Protein AF-A0AA95MDP6-F1 (afdb_monomer)

Sequence (92 aa):
MTSYLHPAVNKNAIFSAVMDKDGGLLADSFILRLISDQLNQIIKEDPAAKGIESETFTFIMNNETSSSSETNLEISLEDYVAAYKPEYFSAT

Mean predicted aligned error: 9.23 Å

Radius of gyration: 15.01 Å; Cα contacts (8 Å, |Δi|>4): 118; chains: 1; bounding box: 28×32×49 Å

Structure (mmCIF, N/CA/C/O backbone):
data_AF-A0AA95MDP6-F1
#
_entry.id   AF-A0AA95MDP6-F1
#
loop_
_atom_site.group_PDB
_atom_site.id
_atom_site.type_symbol
_atom_site.label_atom_id
_atom_site.label_alt_id
_atom_site.label_comp_id
_atom_site.label_asym_id
_atom_site.label_entity_id
_atom_site.label_seq_id
_atom_site.pdbx_PDB_ins_code
_atom_site.Cartn_x
_atom_site.Cartn_y
_atom_site.Cartn_z
_atom_site.occupancy
_atom_site.B_iso_or_equiv
_atom_site.auth_seq_id
_atom_site.auth_comp_id
_atom_site.auth_asym_id
_atom_site.auth_atom_id
_atom_site.pdbx_PDB_model_num
ATOM 1 N N . MET A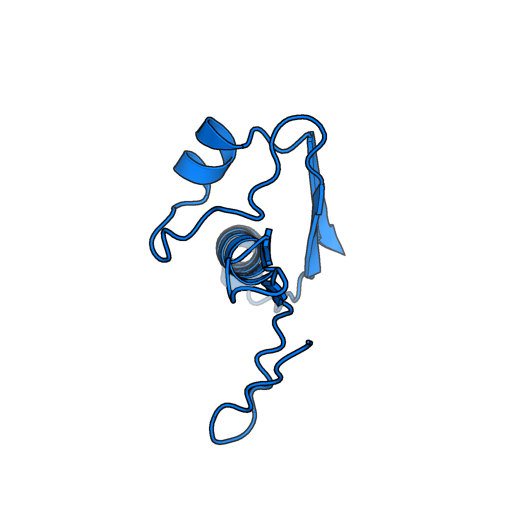 1 1 ? -4.126 -3.996 -20.765 1.00 30.70 1 MET A N 1
ATOM 2 C CA . MET A 1 1 ? -4.895 -5.209 -20.414 1.00 30.70 1 MET A CA 1
ATOM 3 C C . MET A 1 1 ? -5.087 -5.178 -18.911 1.00 30.70 1 MET A C 1
ATOM 5 O O . MET A 1 1 ? -4.088 -5.037 -18.225 1.00 30.70 1 MET A O 1
ATOM 9 N N . THR A 1 2 ? -6.321 -5.216 -18.412 1.00 34.16 2 THR A N 1
ATOM 10 C CA . THR A 1 2 ? -6.603 -5.208 -16.967 1.00 34.16 2 THR A CA 1
ATOM 11 C C . THR A 1 2 ? -6.946 -6.630 -16.545 1.00 34.16 2 THR A C 1
ATOM 13 O O . THR A 1 2 ? -7.853 -7.228 -17.122 1.00 34.16 2 THR A O 1
ATOM 16 N N . SER A 1 3 ? -6.209 -7.174 -15.580 1.00 35.19 3 SER A N 1
ATOM 17 C CA . SER A 1 3 ? -6.412 -8.533 -15.069 1.00 35.19 3 SER A CA 1
ATOM 18 C C . SER A 1 3 ? -7.088 -8.475 -13.703 1.00 35.19 3 SER A C 1
ATOM 20 O O . SER A 1 3 ? -6.618 -7.771 -12.816 1.00 35.19 3 SER A O 1
ATOM 22 N N . TYR A 1 4 ? -8.175 -9.227 -13.535 1.00 42.22 4 TYR A N 1
ATOM 23 C CA . TYR A 1 4 ? -8.901 -9.349 -12.270 1.00 42.22 4 TYR A CA 1
ATOM 24 C C . TYR A 1 4 ? -8.614 -10.727 -11.666 1.00 42.22 4 TYR A C 1
ATOM 26 O O . TYR A 1 4 ? -8.872 -11.744 -12.310 1.00 42.22 4 TYR A O 1
ATOM 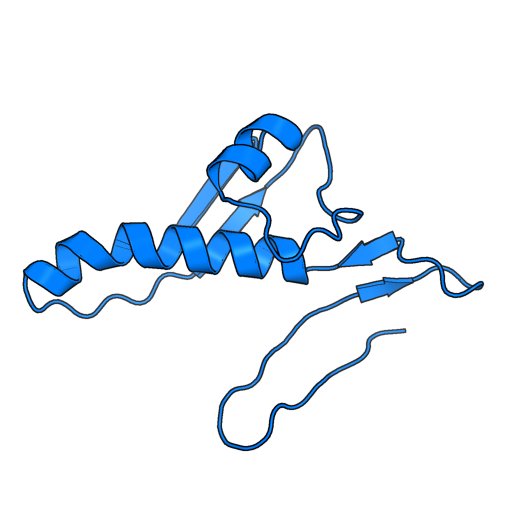34 N N . LEU A 1 5 ? -8.080 -10.777 -10.442 1.00 41.09 5 LEU A N 1
ATOM 35 C CA . LEU A 1 5 ? -7.952 -12.019 -9.675 1.00 41.09 5 LEU A CA 1
ATOM 36 C C . LEU A 1 5 ? -9.041 -12.088 -8.605 1.00 41.09 5 LEU A C 1
ATOM 38 O O . LEU A 1 5 ? -9.255 -11.141 -7.854 1.00 41.09 5 LEU A O 1
ATOM 42 N N . HIS A 1 6 ? -9.710 -13.237 -8.526 1.00 42.69 6 HIS A N 1
ATOM 43 C CA . HIS A 1 6 ? -10.723 -13.529 -7.517 1.00 42.69 6 HIS A CA 1
ATOM 44 C C . HIS A 1 6 ? -10.167 -14.573 -6.536 1.00 42.69 6 HIS A C 1
ATOM 46 O O . HIS A 1 6 ? -10.077 -15.748 -6.902 1.00 42.69 6 HIS A O 1
ATOM 52 N N . PRO A 1 7 ? -9.769 -14.188 -5.308 1.00 40.16 7 PRO A N 1
ATOM 53 C CA . PRO A 1 7 ? -9.420 -15.148 -4.267 1.00 40.16 7 PRO A CA 1
ATOM 54 C C . PRO A 1 7 ? -10.616 -16.040 -3.917 1.00 40.16 7 PRO A C 1
ATOM 56 O O . PRO A 1 7 ? -11.771 -15.610 -3.965 1.00 40.16 7 PRO A O 1
ATOM 59 N N . ALA A 1 8 ? -10.342 -17.286 -3.533 1.00 45.00 8 ALA A N 1
ATOM 60 C CA . ALA A 1 8 ? -11.370 -18.213 -3.087 1.00 45.00 8 ALA A CA 1
ATOM 61 C C . ALA A 1 8 ? -12.061 -17.693 -1.807 1.00 45.00 8 ALA A C 1
ATOM 63 O O . ALA A 1 8 ? -11.429 -17.536 -0.769 1.00 45.00 8 ALA A O 1
ATOM 64 N N . VAL A 1 9 ? -13.380 -17.491 -1.917 1.00 47.56 9 VAL A N 1
ATOM 65 C CA . VAL A 1 9 ? -14.374 -17.238 -0.856 1.00 47.56 9 VAL A CA 1
ATOM 66 C C . VAL A 1 9 ? -14.245 -15.888 -0.111 1.00 47.56 9 VAL A C 1
ATOM 68 O O . VAL A 1 9 ? -13.437 -15.701 0.791 1.00 47.56 9 VAL A O 1
ATOM 71 N N . ASN A 1 10 ? -15.153 -14.961 -0.452 1.00 48.06 10 ASN A N 1
ATOM 72 C CA . ASN A 1 10 ? -15.550 -13.750 0.294 1.00 48.06 10 ASN A CA 1
ATOM 73 C C . ASN A 1 10 ? -14.519 -12.641 0.579 1.00 48.06 10 ASN A C 1
ATOM 75 O O . ASN A 1 10 ? -14.796 -11.763 1.396 1.00 48.06 10 ASN A O 1
ATOM 79 N N . LYS A 1 11 ? -13.392 -12.572 -0.135 1.00 48.00 11 LYS A N 1
ATOM 80 C CA . LYS A 1 11 ? -12.572 -11.347 -0.172 1.00 48.00 11 LYS A CA 1
ATOM 81 C C . LYS A 1 11 ? -12.174 -11.018 -1.606 1.00 48.00 11 LYS A C 1
ATOM 83 O O . LYS A 1 11 ? -11.366 -11.716 -2.205 1.00 48.00 11 LYS A O 1
ATOM 88 N N . ASN A 1 12 ? -12.747 -9.950 -2.160 1.00 52.28 12 ASN A N 1
ATOM 89 C CA . ASN A 1 12 ? -12.326 -9.424 -3.456 1.00 52.28 12 ASN A CA 1
ATOM 90 C C . ASN A 1 12 ? -11.008 -8.660 -3.272 1.00 52.28 12 ASN A C 1
ATOM 92 O O . ASN A 1 12 ? -11.002 -7.561 -2.716 1.00 52.28 12 ASN A O 1
ATOM 96 N N . ALA A 1 13 ? -9.898 -9.226 -3.742 1.00 53.88 13 ALA A N 1
ATOM 97 C CA . ALA A 1 13 ? -8.649 -8.490 -3.897 1.00 53.88 13 ALA A CA 1
ATOM 98 C C . ALA A 1 13 ? -8.652 -7.828 -5.280 1.00 53.88 13 ALA A C 1
ATOM 100 O O . ALA A 1 13 ? -8.449 -8.487 -6.294 1.00 53.88 13 ALA A O 1
ATOM 101 N N . ILE A 1 14 ? -8.933 -6.525 -5.327 1.00 62.84 14 ILE A N 1
ATOM 102 C CA . ILE A 1 14 ? -8.885 -5.753 -6.573 1.00 62.84 14 ILE A CA 1
ATOM 103 C C . ILE A 1 14 ? -7.519 -5.079 -6.646 1.00 62.84 14 ILE A C 1
ATOM 105 O O . ILE A 1 14 ? -7.202 -4.220 -5.823 1.00 62.84 14 ILE A O 1
ATOM 109 N N . PHE A 1 15 ? -6.727 -5.440 -7.645 1.00 66.00 15 PHE A N 1
ATOM 110 C CA . PHE A 1 15 ? -5.558 -4.668 -8.039 1.00 66.00 15 PHE A CA 1
ATOM 111 C C . PHE A 1 15 ? -5.654 -4.355 -9.527 1.00 66.00 15 PHE A C 1
ATOM 113 O O . PHE A 1 15 ? -6.342 -5.044 -10.280 1.00 66.00 15 PHE A O 1
ATOM 120 N N . SER A 1 16 ? -4.999 -3.280 -9.939 1.00 68.88 16 SER A N 1
ATOM 121 C CA . SER A 1 16 ? -4.838 -2.933 -11.345 1.00 68.88 16 SER A CA 1
ATOM 122 C C . SER A 1 16 ? -3.362 -2.982 -11.681 1.00 68.88 16 SER A C 1
ATOM 124 O O . SER A 1 16 ? -2.550 -2.509 -10.894 1.00 68.88 16 SER A O 1
ATOM 126 N N . ALA A 1 17 ? -3.041 -3.543 -12.842 1.00 72.94 17 ALA A N 1
ATOM 127 C CA . ALA A 1 17 ? -1.713 -3.485 -13.427 1.00 72.94 17 ALA A CA 1
ATOM 128 C C . ALA A 1 17 ? -1.817 -2.916 -14.846 1.00 72.94 17 ALA A C 1
ATOM 130 O O . ALA A 1 17 ? -2.722 -3.266 -15.610 1.00 72.94 17 ALA A O 1
ATOM 131 N N . VAL A 1 18 ? -0.893 -2.032 -15.192 1.00 75.44 18 VAL A N 1
ATOM 132 C CA . VAL A 1 18 ? -0.677 -1.480 -16.523 1.00 75.44 18 VAL A CA 1
ATOM 133 C C . VAL A 1 18 ? 0.614 -2.095 -17.037 1.00 75.44 18 VAL A C 1
ATOM 135 O O . VAL A 1 18 ? 1.644 -2.025 -16.375 1.00 75.44 18 VAL A O 1
ATOM 138 N N . MET A 1 19 ? 0.545 -2.713 -18.211 1.00 78.12 19 MET A N 1
ATOM 139 C CA . MET A 1 19 ? 1.682 -3.356 -18.865 1.00 78.12 19 MET A CA 1
ATOM 140 C C . MET A 1 19 ? 1.886 -2.757 -20.255 1.00 78.12 19 MET A C 1
ATOM 142 O O . MET A 1 19 ? 0.919 -2.300 -20.878 1.00 78.12 19 MET A O 1
ATOM 146 N N . ASP A 1 20 ? 3.123 -2.772 -20.739 1.00 82.25 20 ASP A N 1
ATOM 147 C CA . ASP A 1 20 ? 3.434 -2.459 -22.130 1.00 82.25 20 ASP A CA 1
ATOM 148 C C . ASP A 1 20 ? 3.016 -3.603 -23.078 1.00 82.25 20 ASP A C 1
ATOM 150 O O . ASP A 1 20 ? 2.464 -4.630 -22.671 1.00 82.25 20 ASP A O 1
ATOM 154 N N . LYS A 1 21 ? 3.250 -3.410 -24.381 1.00 86.06 21 LYS A N 1
ATOM 155 C CA . LYS A 1 21 ? 2.902 -4.393 -25.420 1.00 86.06 21 LYS A CA 1
ATOM 156 C C . LYS A 1 21 ? 3.751 -5.673 -25.382 1.00 86.06 21 LYS A C 1
ATOM 158 O O . LYS A 1 21 ? 3.351 -6.664 -25.986 1.00 86.06 21 LYS A O 1
ATOM 163 N N . ASP A 1 22 ? 4.911 -5.628 -24.734 1.00 89.38 22 ASP A N 1
ATOM 164 C CA . ASP A 1 22 ? 5.885 -6.717 -24.641 1.00 89.38 22 ASP A CA 1
ATOM 165 C C . ASP A 1 22 ? 5.750 -7.482 -23.304 1.00 89.38 22 ASP A C 1
ATOM 167 O O . ASP A 1 22 ? 6.429 -8.484 -23.089 1.00 89.38 22 ASP A O 1
ATOM 171 N N . GLY A 1 23 ? 4.828 -7.053 -22.431 1.00 74.44 23 GLY A N 1
ATOM 172 C CA . GLY A 1 23 ? 4.542 -7.668 -21.134 1.00 74.44 23 GLY A CA 1
ATOM 173 C C . GLY A 1 23 ? 5.335 -7.077 -19.965 1.00 74.44 23 GLY A C 1
ATOM 174 O O . GLY A 1 23 ? 5.293 -7.636 -18.871 1.00 74.44 23 GLY A O 1
ATOM 175 N N . GLY A 1 24 ? 6.045 -5.964 -20.163 1.00 75.88 24 GLY A N 1
ATOM 176 C CA . GLY A 1 24 ? 6.721 -5.227 -19.098 1.00 75.88 24 GLY A CA 1
ATOM 177 C C . GLY A 1 24 ? 5.724 -4.507 -18.189 1.00 75.88 24 GLY A C 1
ATOM 178 O O . GLY A 1 24 ? 4.783 -3.872 -18.667 1.00 75.88 24 GLY A O 1
ATOM 179 N N . LEU A 1 25 ? 5.916 -4.603 -16.871 1.00 71.44 25 LEU A N 1
ATOM 180 C CA . LEU A 1 25 ? 5.097 -3.895 -15.887 1.00 71.44 25 LEU A CA 1
ATOM 181 C C . LEU A 1 25 ? 5.416 -2.393 -15.921 1.00 71.44 25 LEU A C 1
ATOM 183 O O . LEU A 1 25 ? 6.558 -1.995 -15.708 1.00 71.44 25 LEU A O 1
ATOM 187 N N . LEU A 1 26 ? 4.401 -1.570 -16.186 1.00 67.06 26 LEU A N 1
ATOM 188 C CA . LEU A 1 26 ? 4.498 -0.107 -16.191 1.00 67.06 26 LEU A CA 1
ATOM 189 C C . LEU A 1 26 ? 3.967 0.508 -14.897 1.00 67.06 26 LEU A C 1
ATOM 191 O O . LEU A 1 26 ? 4.493 1.519 -14.445 1.00 67.06 26 LEU A O 1
ATOM 195 N N . ALA A 1 27 ? 2.899 -0.065 -14.339 1.00 66.06 27 ALA A N 1
ATOM 196 C CA . ALA A 1 27 ? 2.358 0.345 -13.053 1.00 66.06 27 ALA A CA 1
ATOM 197 C C . ALA A 1 27 ? 1.506 -0.742 -12.419 1.00 66.06 27 ALA A C 1
ATOM 199 O O . ALA A 1 27 ? 0.773 -1.423 -13.130 1.00 66.06 27 ALA A O 1
ATOM 200 N N . ASP A 1 28 ? 1.495 -0.829 -11.094 1.00 73.38 28 ASP A N 1
ATOM 201 C CA . ASP A 1 28 ? 0.432 -1.510 -10.364 1.00 73.38 28 ASP A CA 1
ATOM 202 C C . ASP A 1 28 ? -0.057 -0.722 -9.145 1.00 73.38 28 ASP A C 1
ATOM 204 O O . ASP A 1 28 ? 0.546 0.258 -8.708 1.00 73.38 28 ASP A O 1
ATOM 208 N N . SER A 1 29 ? -1.216 -1.134 -8.632 1.00 74.69 29 SER A N 1
ATOM 209 C CA . SER A 1 29 ? -1.803 -0.601 -7.401 1.00 74.69 29 SER A CA 1
ATOM 210 C C . SER A 1 29 ? -1.594 -1.516 -6.189 1.00 74.69 29 SER A C 1
ATOM 212 O O . SER A 1 29 ? -2.225 -1.301 -5.155 1.00 74.69 29 SER A O 1
ATOM 214 N N . PHE A 1 30 ? -0.816 -2.590 -6.321 1.00 79.44 30 PHE A N 1
ATOM 215 C CA . PHE A 1 30 ? -0.636 -3.602 -5.287 1.00 79.44 30 PHE A CA 1
ATOM 216 C C . PHE A 1 30 ? 0.236 -3.074 -4.151 1.00 79.44 30 PHE A C 1
ATOM 218 O O . PHE A 1 30 ? -0.190 -3.130 -2.998 1.00 79.44 30 PHE A O 1
ATOM 225 N N . ILE A 1 31 ? 1.390 -2.478 -4.464 1.00 84.25 31 ILE A N 1
ATOM 226 C CA . ILE A 1 31 ? 2.278 -1.895 -3.444 1.00 84.25 31 ILE A CA 1
ATOM 227 C C . ILE A 1 31 ? 1.566 -0.786 -2.670 1.00 84.25 31 ILE A C 1
ATOM 229 O O . ILE A 1 31 ? 1.582 -0.774 -1.444 1.00 84.25 31 ILE A O 1
ATOM 233 N N . LEU A 1 32 ? 0.844 0.095 -3.364 1.00 79.88 32 LEU A N 1
ATOM 234 C CA . LEU A 1 32 ? 0.048 1.142 -2.716 1.00 79.88 32 LEU A CA 1
ATOM 235 C C . LEU A 1 32 ? -0.980 0.568 -1.731 1.00 79.88 32 LEU A C 1
ATOM 237 O O . LEU A 1 32 ? -1.202 1.132 -0.660 1.00 79.88 32 LEU A O 1
ATOM 241 N N . ARG A 1 33 ? -1.588 -0.570 -2.074 1.00 80.19 33 ARG A N 1
ATOM 242 C CA . ARG A 1 33 ? -2.560 -1.251 -1.217 1.00 80.19 33 ARG A CA 1
ATOM 243 C C . ARG A 1 33 ? -1.895 -1.917 -0.014 1.00 80.19 33 ARG A C 1
ATOM 245 O O . ARG A 1 33 ? -2.420 -1.799 1.086 1.00 80.19 33 ARG A O 1
ATOM 252 N N . LEU A 1 34 ? -0.725 -2.527 -0.201 1.00 85.62 34 LEU A N 1
ATOM 253 C CA . LEU A 1 34 ? 0.082 -3.077 0.890 1.00 85.62 34 LEU A CA 1
ATOM 254 C C . LEU A 1 34 ? 0.457 -1.989 1.909 1.00 85.62 34 LEU A C 1
ATOM 256 O O . LEU A 1 34 ? 0.298 -2.184 3.112 1.00 85.62 34 LEU A O 1
ATOM 260 N N . ILE A 1 35 ? 0.904 -0.826 1.432 1.00 87.56 35 ILE A N 1
ATOM 261 C CA . ILE A 1 35 ? 1.247 0.313 2.292 1.00 87.56 35 ILE A CA 1
ATOM 262 C C . ILE A 1 35 ? 0.007 0.886 2.988 1.00 87.56 35 ILE A C 1
ATOM 264 O O . ILE A 1 35 ? 0.061 1.197 4.177 1.00 87.56 35 ILE A O 1
ATOM 268 N N . SER A 1 36 ? -1.128 0.978 2.288 1.00 83.62 36 SER A N 1
ATOM 269 C CA . SER A 1 36 ? -2.404 1.363 2.904 1.00 83.62 36 SER A CA 1
ATOM 270 C C . SER A 1 36 ? -2.819 0.399 4.016 1.00 83.62 36 SER A C 1
ATOM 272 O O . SER A 1 36 ? -3.290 0.855 5.054 1.00 83.62 36 SER A O 1
ATOM 274 N N . ASP A 1 37 ? -2.629 -0.909 3.840 1.00 84.69 37 ASP A N 1
ATOM 275 C CA . ASP A 1 37 ? -2.961 -1.901 4.864 1.00 84.69 37 ASP A CA 1
ATOM 276 C C . ASP A 1 37 ? -2.060 -1.763 6.101 1.00 84.69 37 ASP A C 1
ATOM 278 O O . ASP A 1 37 ? -2.565 -1.820 7.223 1.00 84.69 37 ASP A O 1
ATOM 282 N N . GLN A 1 38 ? -0.759 -1.502 5.920 1.00 88.25 38 GLN A N 1
ATOM 283 C CA . GLN A 1 38 ? 0.163 -1.211 7.029 1.00 88.25 38 GLN A CA 1
ATOM 284 C C . GLN A 1 38 ? -0.248 0.063 7.789 1.00 88.25 38 GLN A C 1
ATOM 286 O O . GLN A 1 38 ? -0.327 0.054 9.016 1.00 88.25 38 GLN A O 1
ATOM 291 N N . LEU A 1 39 ? -0.594 1.142 7.078 1.00 86.00 39 LEU A N 1
ATOM 292 C CA . LEU A 1 39 ? -1.107 2.378 7.690 1.00 86.00 39 LEU A CA 1
ATOM 293 C C . LEU A 1 39 ? -2.411 2.144 8.451 1.00 86.00 39 LEU A C 1
ATOM 295 O O . LEU A 1 39 ? -2.587 2.635 9.565 1.00 86.00 39 LEU A O 1
ATOM 299 N N . ASN A 1 40 ? -3.319 1.367 7.870 1.00 82.69 40 ASN A N 1
ATOM 300 C CA . ASN A 1 40 ? -4.589 1.030 8.491 1.00 82.69 40 ASN A CA 1
ATOM 301 C C . ASN A 1 40 ? -4.411 0.212 9.768 1.00 82.69 40 ASN A C 1
ATOM 303 O O . ASN A 1 40 ? -5.179 0.410 10.704 1.00 82.69 40 ASN A O 1
ATOM 307 N N . GLN A 1 41 ? -3.426 -0.687 9.834 1.00 84.44 41 GLN A N 1
ATOM 308 C CA . GLN A 1 41 ? -3.110 -1.397 11.076 1.00 84.44 41 GLN A CA 1
ATOM 309 C C . GLN A 1 41 ? -2.718 -0.405 12.175 1.00 84.44 41 GLN A C 1
ATOM 311 O O . GLN A 1 41 ? -3.357 -0.397 13.224 1.00 84.44 41 GLN A O 1
ATOM 316 N N . ILE A 1 42 ? -1.796 0.516 11.880 1.00 84.50 42 ILE A N 1
ATOM 317 C CA . ILE A 1 42 ? -1.339 1.546 12.828 1.00 84.50 42 ILE A CA 1
ATOM 318 C C . ILE A 1 42 ? -2.503 2.437 13.296 1.00 84.50 42 ILE A C 1
ATOM 320 O O . ILE A 1 42 ? -2.666 2.685 14.488 1.00 84.50 42 ILE A O 1
ATOM 324 N N . ILE A 1 43 ? -3.351 2.905 12.374 1.00 81.25 43 ILE A N 1
ATOM 325 C CA . ILE A 1 43 ? -4.491 3.782 12.703 1.00 81.25 43 ILE A CA 1
ATOM 326 C C . ILE A 1 43 ? -5.531 3.051 13.561 1.00 81.25 43 ILE A C 1
ATOM 328 O O . ILE A 1 43 ? -6.163 3.663 14.424 1.00 81.25 43 ILE A O 1
ATOM 332 N N . LYS A 1 44 ? -5.733 1.750 13.332 1.00 79.19 44 LYS A N 1
ATOM 333 C CA . LYS A 1 44 ? -6.748 0.953 14.033 1.00 79.1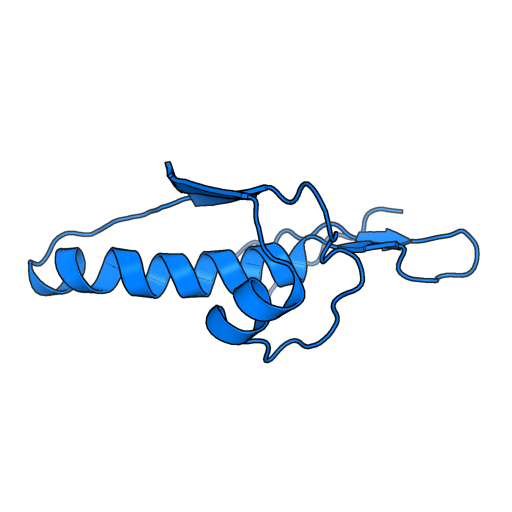9 44 LYS A CA 1
ATOM 334 C C . LYS A 1 44 ? -6.308 0.477 15.412 1.00 79.19 44 LYS A C 1
ATOM 336 O O . LYS A 1 44 ? -7.184 0.160 16.212 1.00 79.19 44 LYS A O 1
ATOM 341 N N . GLU A 1 45 ? -5.014 0.438 15.714 1.00 80.94 45 GLU A N 1
ATOM 34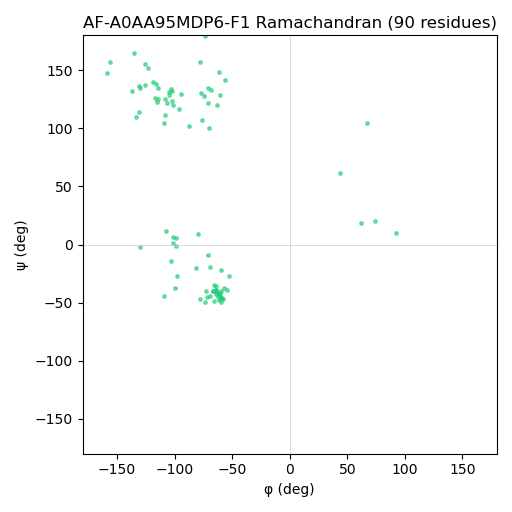2 C CA . GLU A 1 45 ? -4.504 -0.056 17.000 1.00 80.94 45 GLU A CA 1
ATOM 343 C C . GLU A 1 45 ? -5.076 0.707 18.208 1.00 80.94 45 GLU A C 1
ATOM 345 O O . GLU A 1 45 ? -5.558 0.080 19.154 1.00 80.94 45 GLU A O 1
ATOM 350 N N . ASP A 1 46 ? -5.102 2.044 18.173 1.00 77.19 46 ASP A N 1
ATOM 351 C CA . ASP A 1 46 ? -5.592 2.854 19.303 1.00 77.19 46 ASP A CA 1
ATOM 352 C C . ASP A 1 46 ?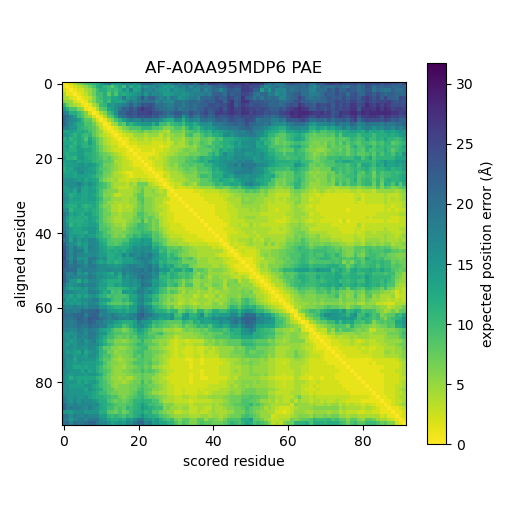 -7.128 2.786 19.496 1.00 77.19 46 ASP A C 1
ATOM 354 O O . ASP A 1 46 ? -7.583 2.558 20.623 1.00 77.19 46 ASP A O 1
ATOM 358 N N . PRO A 1 47 ? -7.970 2.902 18.446 1.00 76.12 47 PRO A N 1
ATOM 359 C CA . PRO A 1 47 ? -9.408 2.655 18.562 1.00 76.12 47 PRO A CA 1
ATOM 360 C C . PRO A 1 47 ? -9.738 1.223 18.999 1.00 76.12 47 PRO A C 1
ATOM 362 O O . PRO A 1 47 ? -10.586 1.034 19.875 1.00 76.12 47 PRO A O 1
ATOM 365 N N . ALA A 1 48 ? -9.043 0.216 18.459 1.00 77.56 48 ALA A N 1
ATOM 366 C CA . ALA A 1 48 ? -9.281 -1.184 18.804 1.00 77.56 48 ALA A CA 1
ATOM 367 C C . ALA A 1 48 ? -8.971 -1.465 20.280 1.00 77.56 48 ALA A C 1
ATOM 369 O O . ALA A 1 48 ? -9.750 -2.146 20.949 1.00 77.56 48 ALA A O 1
ATOM 370 N N . ALA A 1 49 ? -7.905 -0.869 20.828 1.00 77.69 49 ALA A N 1
ATOM 371 C CA . ALA A 1 49 ? -7.594 -0.937 22.258 1.00 77.69 49 ALA A CA 1
ATOM 372 C C . ALA A 1 49 ? -8.708 -0.347 23.148 1.00 77.69 49 ALA A C 1
ATOM 374 O O . ALA A 1 49 ? -8.825 -0.699 24.322 1.00 77.69 49 ALA A O 1
ATOM 375 N N . LYS A 1 50 ? -9.553 0.524 22.586 1.00 83.56 50 LYS A N 1
ATOM 376 C CA . LYS A 1 50 ? -10.714 1.147 23.241 1.00 83.56 50 LYS A CA 1
ATOM 377 C C . LYS A 1 50 ? -12.040 0.455 22.894 1.00 83.56 50 LYS A C 1
ATOM 379 O O . LYS A 1 50 ? -13.094 0.941 23.298 1.00 83.56 50 LYS A O 1
ATOM 384 N N . GLY A 1 51 ? -12.005 -0.667 22.170 1.00 81.19 51 GLY A N 1
ATOM 385 C CA . GLY A 1 51 ? -13.193 -1.410 21.737 1.00 81.19 51 GLY A CA 1
ATOM 386 C C . GLY A 1 51 ? -13.968 -0.748 20.594 1.00 81.19 51 GLY A C 1
ATOM 387 O O . GLY A 1 51 ? -15.150 -1.034 20.419 1.00 81.19 51 GLY A O 1
ATOM 388 N N . ILE A 1 52 ? -13.333 0.154 19.843 1.00 77.00 52 ILE A N 1
ATOM 389 C CA . ILE A 1 52 ? -13.932 0.873 18.717 1.00 77.00 52 ILE A CA 1
ATOM 390 C C . ILE A 1 52 ? -13.457 0.225 17.415 1.00 77.00 52 ILE A C 1
ATOM 392 O O . ILE A 1 52 ? -12.261 0.195 17.125 1.00 77.00 52 ILE A O 1
ATOM 396 N N . GLU A 1 53 ? -14.400 -0.267 16.612 1.00 74.44 53 GLU A N 1
ATOM 397 C CA . GLU A 1 53 ? -14.116 -0.735 15.255 1.00 74.44 53 GLU A CA 1
ATOM 398 C C . GLU A 1 53 ? -13.947 0.464 14.312 1.00 74.44 53 GLU A C 1
ATOM 400 O O . GLU A 1 53 ? -14.769 1.380 14.299 1.00 74.44 53 GLU A O 1
ATOM 405 N N . SER A 1 54 ? -12.866 0.463 13.529 1.00 68.12 54 SER A N 1
ATOM 406 C CA . SER A 1 54 ? -12.583 1.492 12.529 1.00 68.12 54 SER A CA 1
ATOM 407 C C . SER A 1 54 ? -12.239 0.846 11.188 1.00 68.12 54 SER A C 1
ATOM 409 O O . SER A 1 54 ? -11.450 -0.104 11.107 1.00 68.12 54 SER A O 1
ATOM 411 N N . GLU A 1 55 ? -12.830 1.372 10.120 1.00 67.06 55 GLU A N 1
ATOM 412 C CA . GLU A 1 55 ? -12.434 1.117 8.741 1.00 67.06 55 GLU A CA 1
ATOM 413 C C . GLU A 1 55 ? -11.919 2.423 8.147 1.00 67.06 55 GLU A C 1
ATOM 415 O O . GLU A 1 55 ? -12.501 3.481 8.355 1.00 67.06 55 GLU A O 1
ATOM 420 N N . THR A 1 56 ? -10.787 2.351 7.455 1.00 69.56 56 THR A N 1
ATOM 421 C CA . THR A 1 56 ? -10.126 3.524 6.894 1.00 69.56 56 THR A CA 1
ATOM 422 C C . THR A 1 56 ? -9.660 3.180 5.493 1.00 69.56 56 THR A C 1
ATOM 424 O O . THR A 1 56 ? -9.087 2.111 5.260 1.00 69.56 56 THR A O 1
ATOM 427 N N . PHE A 1 57 ? -9.947 4.063 4.545 1.00 68.62 57 PHE A N 1
ATOM 428 C CA . PHE A 1 57 ? -9.498 3.920 3.168 1.00 68.62 57 PHE A CA 1
ATOM 429 C C . PHE A 1 57 ? -8.402 4.946 2.886 1.00 68.62 57 PHE A C 1
ATOM 431 O O . PHE A 1 57 ? -8.669 6.149 2.868 1.00 68.62 57 PHE A O 1
ATOM 438 N N . THR A 1 58 ? -7.164 4.482 2.690 1.00 73.88 58 THR A N 1
ATOM 439 C CA . THR A 1 58 ? -6.010 5.367 2.489 1.00 73.88 58 THR A CA 1
ATOM 440 C C . THR A 1 58 ? -5.723 5.596 1.009 1.00 73.88 58 THR A C 1
ATOM 442 O O . THR A 1 58 ? -5.563 4.659 0.228 1.00 73.88 58 THR A O 1
ATOM 445 N N . PHE A 1 59 ? -5.583 6.862 0.638 1.00 70.00 59 PHE A N 1
ATOM 446 C CA . PHE A 1 59 ? -5.048 7.321 -0.634 1.00 70.00 59 PHE A CA 1
ATOM 447 C C . PHE A 1 59 ? -3.613 7.811 -0.435 1.00 70.00 59 PHE A C 1
ATOM 449 O O . PHE A 1 59 ? -3.329 8.576 0.489 1.00 70.00 59 PHE A O 1
ATOM 456 N N . ILE A 1 60 ? -2.719 7.388 -1.326 1.00 76.06 60 ILE A N 1
ATOM 457 C CA . ILE A 1 60 ? -1.306 7.775 -1.327 1.00 76.06 60 ILE A CA 1
ATOM 458 C C . ILE A 1 60 ? -1.056 8.577 -2.600 1.00 76.06 60 ILE A C 1
ATOM 460 O O . ILE A 1 60 ? -1.320 8.084 -3.698 1.00 76.06 60 ILE A O 1
ATOM 464 N N . MET A 1 61 ? -0.580 9.810 -2.451 1.00 69.50 61 MET A N 1
ATOM 465 C CA . MET A 1 61 ? -0.276 10.703 -3.570 1.00 69.50 61 MET A CA 1
ATOM 466 C C . MET A 1 61 ? 1.228 10.963 -3.626 1.00 69.50 61 MET A C 1
ATOM 468 O O . MET A 1 61 ? 1.835 11.400 -2.646 1.00 69.50 61 MET A O 1
ATOM 472 N N . ASN A 1 62 ? 1.825 10.689 -4.788 1.00 67.69 62 ASN A N 1
ATOM 473 C CA . ASN A 1 62 ? 3.252 10.872 -5.036 1.00 67.69 62 ASN A CA 1
ATOM 474 C C . ASN A 1 62 ? 3.446 11.920 -6.139 1.00 67.69 62 ASN A C 1
ATOM 476 O O . ASN A 1 62 ? 2.923 11.743 -7.240 1.00 67.69 62 ASN A O 1
ATOM 480 N N . ASN A 1 63 ? 4.247 12.955 -5.868 1.00 56.59 63 ASN A N 1
ATOM 481 C CA . ASN A 1 63 ? 4.587 13.984 -6.860 1.00 56.59 63 ASN A CA 1
ATOM 482 C C . ASN A 1 63 ? 5.946 13.762 -7.535 1.00 56.59 63 ASN A C 1
ATOM 484 O O . ASN A 1 63 ? 6.135 14.206 -8.665 1.00 56.59 63 ASN A O 1
ATOM 488 N N . GLU A 1 64 ? 6.890 13.094 -6.861 1.00 58.28 64 GLU A N 1
ATOM 489 C CA . GLU A 1 64 ? 8.285 13.013 -7.323 1.00 58.28 64 GLU A CA 1
ATOM 490 C C . GLU A 1 64 ? 8.684 11.622 -7.824 1.00 58.28 64 GLU A C 1
ATOM 492 O O . GLU A 1 64 ? 9.279 11.506 -8.896 1.00 58.28 64 GLU A O 1
ATOM 497 N N . THR A 1 65 ? 8.313 10.562 -7.099 1.00 62.47 65 THR A N 1
ATOM 498 C CA . THR A 1 65 ? 8.707 9.189 -7.440 1.00 62.47 65 THR A CA 1
ATOM 499 C C . THR A 1 65 ? 7.491 8.276 -7.416 1.00 62.47 65 THR A C 1
ATOM 501 O O . THR A 1 65 ? 6.878 8.034 -6.375 1.00 62.47 65 THR A O 1
ATOM 504 N N . SER A 1 66 ? 7.118 7.753 -8.581 1.00 68.81 66 SER A N 1
ATOM 505 C CA . SER A 1 66 ? 6.037 6.777 -8.668 1.00 68.81 66 SER A CA 1
ATOM 506 C C . SER A 1 66 ? 6.515 5.423 -8.144 1.00 68.81 66 SER A C 1
ATOM 508 O O . SER A 1 66 ? 7.516 4.902 -8.624 1.00 68.81 66 SER A O 1
ATOM 510 N N . SER A 1 67 ? 5.777 4.828 -7.207 1.00 72.12 67 SER A N 1
ATOM 511 C CA . SER A 1 67 ? 5.995 3.447 -6.7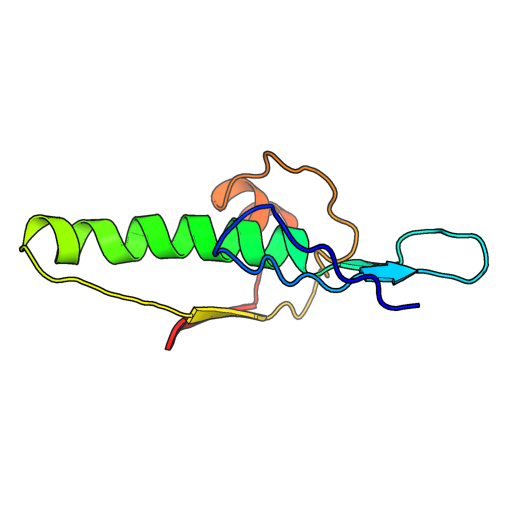47 1.00 72.12 67 SER A CA 1
ATOM 512 C C . SER A 1 67 ? 5.416 2.397 -7.701 1.00 72.12 67 SER A C 1
ATOM 514 O O . SER A 1 67 ? 5.406 1.213 -7.397 1.00 72.12 67 SER A O 1
ATOM 516 N N . SER A 1 68 ? 4.963 2.827 -8.882 1.00 69.38 68 SER A N 1
ATOM 517 C CA . SER A 1 68 ? 4.417 1.984 -9.953 1.00 69.38 68 SER A CA 1
ATOM 518 C C . SER A 1 68 ? 5.322 0.823 -10.386 1.00 69.38 68 SER A C 1
ATOM 520 O O . SER A 1 68 ? 4.814 -0.188 -10.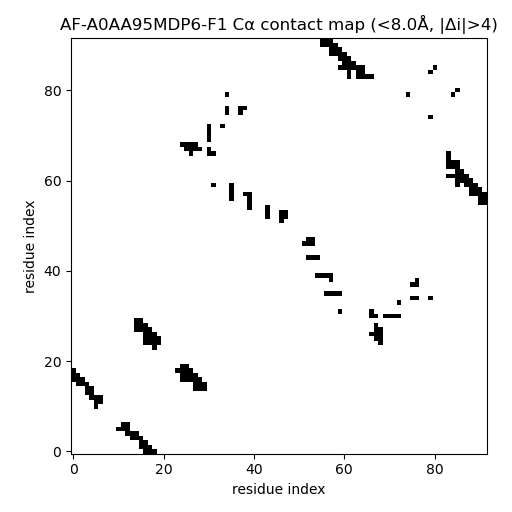861 1.00 69.38 68 SER A O 1
ATOM 522 N N . SER A 1 69 ? 6.640 0.964 -10.229 1.00 72.50 69 SER A N 1
ATOM 523 C CA . SER A 1 69 ? 7.636 -0.061 -10.553 1.00 72.50 69 SER A CA 1
ATOM 524 C C . SER A 1 69 ? 8.164 -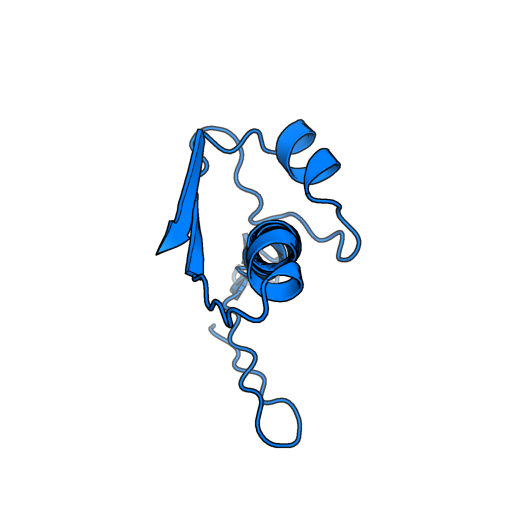0.821 -9.333 1.00 72.50 69 SER A C 1
ATOM 526 O O . SER A 1 69 ? 9.079 -1.631 -9.478 1.00 72.50 69 SER A O 1
ATOM 528 N N . GLU A 1 70 ? 7.673 -0.521 -8.129 1.00 80.69 70 GLU A N 1
ATOM 529 C CA . GLU A 1 70 ? 8.061 -1.251 -6.925 1.00 80.69 70 GLU A CA 1
ATOM 530 C C . GLU A 1 70 ? 7.505 -2.675 -6.997 1.00 80.69 70 GLU A C 1
ATOM 532 O O . GLU A 1 70 ? 6.344 -2.890 -7.327 1.00 80.69 70 GLU A O 1
ATOM 537 N N . THR A 1 71 ? 8.345 -3.657 -6.693 1.00 79.62 71 THR A N 1
ATOM 538 C CA . THR A 1 71 ? 7.988 -5.084 -6.750 1.00 79.62 71 THR A CA 1
ATOM 539 C C . THR A 1 71 ? 8.360 -5.833 -5.475 1.00 79.62 71 THR A C 1
ATOM 541 O O . THR A 1 71 ? 8.055 -7.020 -5.348 1.00 79.62 71 THR A O 1
ATOM 544 N N . ASN A 1 72 ? 8.987 -5.158 -4.508 1.00 83.19 72 ASN A N 1
ATOM 545 C CA . ASN A 1 72 ? 9.265 -5.709 -3.196 1.00 83.19 72 ASN A CA 1
ATOM 546 C C . ASN A 1 72 ? 7.962 -5.863 -2.402 1.00 83.19 72 ASN A C 1
ATOM 548 O O . ASN A 1 72 ? 7.456 -4.917 -1.804 1.00 83.19 72 ASN A O 1
ATOM 552 N N . LEU A 1 73 ? 7.438 -7.086 -2.370 1.00 82.25 73 LEU A N 1
ATOM 553 C CA . LEU A 1 73 ? 6.200 -7.424 -1.661 1.00 82.25 73 LEU A CA 1
ATOM 554 C C . LEU A 1 73 ? 6.347 -7.399 -0.131 1.00 82.25 73 LEU A C 1
ATOM 556 O O . LEU A 1 73 ? 5.349 -7.515 0.575 1.00 82.25 73 LEU A O 1
ATOM 560 N N . GLU A 1 74 ? 7.572 -7.258 0.374 1.00 88.44 74 GLU A N 1
ATOM 561 C CA . GLU A 1 74 ? 7.895 -7.180 1.801 1.00 88.44 74 GLU A CA 1
ATOM 562 C C . GLU A 1 74 ? 8.304 -5.757 2.220 1.00 88.44 74 GLU A C 1
ATOM 564 O O . GLU A 1 74 ? 8.806 -5.559 3.325 1.00 88.44 74 GLU A O 1
ATOM 569 N N . ILE A 1 75 ? 8.104 -4.752 1.355 1.00 89.62 75 ILE A N 1
ATOM 570 C CA . ILE A 1 75 ? 8.445 -3.361 1.667 1.00 89.62 75 ILE A CA 1
ATOM 571 C C . ILE A 1 75 ? 7.666 -2.853 2.888 1.00 89.62 75 ILE A C 1
ATOM 573 O O . ILE A 1 75 ? 6.435 -2.944 2.959 1.00 89.62 75 ILE A O 1
ATOM 577 N N . SER A 1 76 ? 8.395 -2.297 3.854 1.00 92.31 76 SER A N 1
ATOM 578 C CA . SER A 1 76 ? 7.802 -1.644 5.018 1.00 92.31 76 SER A CA 1
ATOM 579 C C . SER A 1 76 ? 7.297 -0.240 4.664 1.00 92.31 76 SER A C 1
ATOM 581 O O . SER A 1 76 ? 7.774 0.393 3.720 1.00 92.31 76 SER A O 1
ATOM 583 N N . LEU A 1 77 ? 6.351 0.286 5.444 1.00 89.31 77 LEU A N 1
ATOM 584 C CA . LEU A 1 77 ? 5.924 1.687 5.348 1.00 89.31 77 LEU A CA 1
ATOM 585 C C . LEU A 1 77 ? 7.109 2.659 5.472 1.00 89.31 77 LEU A C 1
ATOM 587 O O . LEU A 1 77 ? 7.162 3.660 4.759 1.00 89.31 77 LEU A O 1
ATOM 591 N N . GLU A 1 78 ? 8.056 2.361 6.357 1.00 92.12 78 GLU A N 1
ATOM 592 C CA . GLU A 1 78 ? 9.235 3.191 6.620 1.00 92.12 78 GLU A CA 1
ATOM 593 C C . GLU A 1 78 ? 10.152 3.250 5.395 1.00 92.12 78 GLU A C 1
ATOM 595 O O . GLU A 1 78 ? 10.504 4.340 4.931 1.00 92.12 78 GLU A O 1
ATOM 600 N N . ASP A 1 79 ? 10.458 2.088 4.813 1.00 92.75 79 ASP A N 1
ATOM 601 C CA . ASP A 1 79 ? 11.262 1.980 3.595 1.00 92.75 79 ASP A CA 1
ATOM 602 C C . ASP A 1 79 ? 10.554 2.631 2.405 1.00 92.75 79 ASP A C 1
ATOM 604 O O . ASP A 1 79 ? 11.180 3.335 1.609 1.00 92.75 79 ASP A O 1
ATOM 608 N N . TYR A 1 80 ? 9.232 2.461 2.307 1.00 89.88 80 TYR A N 1
ATOM 609 C CA . TYR A 1 80 ? 8.424 3.090 1.269 1.00 89.88 80 TYR A CA 1
ATOM 610 C C . TYR A 1 80 ? 8.487 4.617 1.344 1.00 89.88 80 TYR A C 1
ATOM 612 O O . TYR A 1 80 ? 8.717 5.280 0.331 1.00 89.88 80 TYR 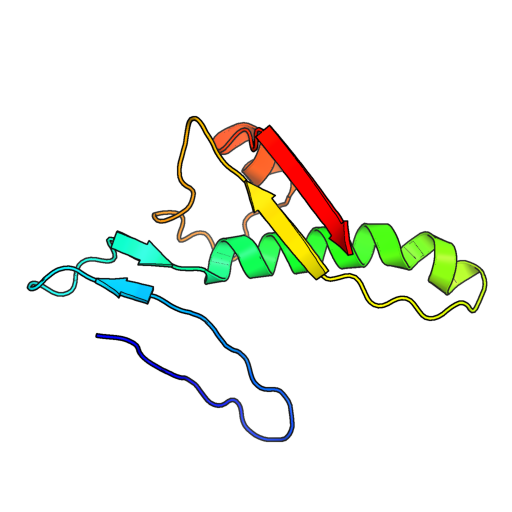A O 1
ATOM 620 N N . VAL A 1 81 ? 8.309 5.199 2.533 1.00 89.62 81 VAL A N 1
ATOM 621 C CA . VAL A 1 81 ? 8.389 6.656 2.724 1.00 89.62 81 VAL A CA 1
ATOM 622 C C . VAL A 1 81 ? 9.794 7.168 2.415 1.00 89.62 81 VAL A C 1
ATOM 624 O O . VAL A 1 81 ? 9.932 8.203 1.760 1.00 89.62 81 VAL A O 1
ATOM 627 N N . ALA A 1 82 ? 10.834 6.442 2.830 1.00 90.44 82 ALA A N 1
ATOM 628 C CA . ALA A 1 82 ? 12.219 6.816 2.564 1.00 90.44 82 ALA A CA 1
ATOM 629 C C . ALA A 1 82 ? 12.556 6.801 1.062 1.00 90.44 82 ALA A C 1
ATOM 631 O O . ALA A 1 82 ? 13.216 7.723 0.571 1.00 90.44 82 ALA A O 1
ATOM 632 N N . ALA A 1 83 ? 12.090 5.782 0.336 1.00 88.69 83 ALA A N 1
ATOM 633 C CA . ALA A 1 83 ? 12.370 5.594 -1.085 1.00 88.69 83 ALA A CA 1
ATOM 634 C C . ALA A 1 83 ? 11.521 6.503 -1.987 1.00 88.69 83 ALA A C 1
ATOM 636 O O . ALA A 1 83 ? 12.050 7.146 -2.897 1.00 88.69 83 ALA A O 1
ATOM 637 N N . TYR A 1 84 ? 10.213 6.572 -1.734 1.00 86.19 84 TYR A N 1
ATOM 638 C CA . TYR A 1 84 ? 9.248 7.182 -2.655 1.00 86.19 84 TYR A CA 1
ATOM 639 C C . TYR A 1 84 ? 8.776 8.571 -2.241 1.00 86.19 84 TYR A C 1
ATOM 641 O O . TYR A 1 84 ? 8.204 9.267 -3.078 1.00 86.19 84 TYR A O 1
ATOM 649 N N . LYS A 1 85 ? 9.033 8.986 -0.991 1.00 87.25 85 LYS A N 1
ATOM 650 C CA . LYS A 1 85 ? 8.721 10.324 -0.455 1.00 87.25 85 LYS A CA 1
ATOM 651 C C . LYS A 1 85 ? 7.318 10.808 -0.866 1.00 87.25 85 LYS A C 1
ATOM 653 O O . LYS A 1 85 ? 7.203 11.802 -1.587 1.00 87.25 85 LYS A O 1
ATOM 658 N N . PRO A 1 86 ? 6.253 10.092 -0.459 1.00 85.44 86 PRO A N 1
ATOM 659 C CA . PRO A 1 86 ? 4.886 10.500 -0.768 1.00 85.44 86 PRO A CA 1
ATOM 660 C C . PRO A 1 86 ? 4.636 11.920 -0.252 1.00 85.44 86 PRO A C 1
ATOM 662 O O . PRO A 1 86 ? 5.108 12.281 0.827 1.00 85.44 86 PRO A O 1
ATOM 665 N N . GLU A 1 87 ? 3.897 12.726 -1.013 1.00 85.38 87 GLU A N 1
ATOM 666 C CA . GLU A 1 87 ? 3.606 14.110 -0.622 1.00 85.38 87 GLU A CA 1
ATOM 667 C C . GLU A 1 87 ? 2.655 14.132 0.576 1.00 85.38 87 GLU A C 1
ATOM 669 O O . GLU A 1 87 ? 2.856 14.875 1.537 1.00 85.38 87 GLU A O 1
ATOM 674 N N . TYR A 1 88 ? 1.625 13.287 0.524 1.00 81.62 88 TYR A N 1
ATOM 675 C CA . TYR A 1 88 ? 0.699 13.103 1.625 1.00 81.62 88 TYR A CA 1
ATOM 676 C C . TYR A 1 88 ? 0.010 11.739 1.583 1.00 81.62 88 TYR A C 1
ATOM 678 O O . TYR A 1 88 ? -0.159 11.108 0.535 1.00 81.62 88 TYR A O 1
ATOM 686 N N . PHE A 1 89 ? -0.449 11.337 2.765 1.00 82.75 89 PHE A N 1
ATOM 687 C CA . PHE A 1 89 ? -1.416 10.269 2.964 1.00 82.75 89 PHE A CA 1
ATOM 688 C C . PHE A 1 89 ? -2.760 10.906 3.306 1.00 82.75 89 PHE A C 1
ATOM 690 O O . PHE A 1 89 ? -2.833 11.784 4.166 1.00 82.75 89 PHE A O 1
ATOM 697 N N . SER A 1 90 ? -3.824 10.483 2.635 1.00 78.94 90 SER A N 1
ATOM 698 C CA . SER A 1 90 ? -5.189 10.903 2.951 1.00 78.94 90 SER A CA 1
ATOM 699 C C . SER A 1 90 ? -6.011 9.684 3.328 1.00 78.94 90 SER A C 1
ATOM 701 O O . SER A 1 90 ? -5.860 8.631 2.723 1.00 78.94 90 SER A O 1
ATOM 703 N N . ALA A 1 91 ? -6.860 9.816 4.337 1.00 74.12 91 ALA A N 1
ATOM 704 C CA . ALA A 1 91 ? -7.686 8.743 4.863 1.00 74.12 91 ALA A CA 1
ATOM 705 C C . ALA A 1 91 ? -9.132 9.235 4.974 1.00 74.12 91 ALA A C 1
ATOM 707 O O . ALA A 1 91 ? -9.356 10.360 5.427 1.00 74.12 91 ALA A O 1
ATOM 708 N N . THR A 1 92 ? -10.089 8.399 4.565 1.00 66.19 92 THR A N 1
ATOM 709 C CA . THR A 1 92 ? -11.529 8.612 4.782 1.00 66.19 92 THR A CA 1
ATOM 710 C C . THR A 1 92 ? -12.179 7.420 5.458 1.00 66.19 92 THR A C 1
ATOM 712 O O . THR A 1 92 ? -11.583 6.315 5.416 1.00 66.19 92 THR A O 1
#

Solvent-accessible surface area (backbone atoms only — not comparable to full-atom values): 5725 Å² total; per-residue (Å²): 111,80,64,86,60,76,56,89,78,96,50,85,56,86,50,51,46,42,49,53,98,88,70,50,78,63,28,47,44,52,60,61,48,54,43,32,51,56,51,42,51,63,65,35,51,65,42,46,76,71,75,41,91,75,82,69,53,62,46,80,45,59,85,83,36,78,64,32,71,63,77,68,86,80,66,46,64,67,58,46,44,70,74,31,51,54,75,49,78,46,73,86

Secondary structure (DSSP, 8-state):
-------SSS------EEE-TTS-EEEESHHHHHHHHHHHHHHHHHHHHTT------EEEE-SS--GGG---TT--HHHHHHHH--SEEEE-

pLDDT: mean 73.38, std 14.78, range [30.7, 92.75]

Foldseek 3Di:
DFDFDDPPPDDGDDKGWDADPVGHTPFICLVVVLLQVLVQVVVVPVCVVVVHDDDKDKDWAADPADCRVPDPPPDDNVNCCVPRVTPDIDID